Protein AF-A0A2E9L0S0-F1 (afdb_monomer_lite)

Radius of gyration: 19.17 Å; chains: 1; bounding box: 47×26×53 Å

Structure (mmCIF, N/CA/C/O backbone):
data_AF-A0A2E9L0S0-F1
#
_entry.id   AF-A0A2E9L0S0-F1
#
loop_
_atom_site.group_PDB
_atom_site.id
_atom_site.type_symbol
_atom_site.label_atom_id
_atom_site.label_alt_id
_atom_site.label_comp_id
_atom_site.label_asym_id
_atom_site.label_entity_id
_atom_site.label_seq_id
_atom_site.pdbx_PDB_ins_code
_atom_site.Cartn_x
_atom_site.Cartn_y
_atom_site.Cartn_z
_atom_site.occupancy
_atom_site.B_iso_or_equiv
_atom_site.auth_seq_id
_atom_site.auth_comp_id
_atom_site.auth_asym_id
_atom_site.auth_atom_id
_atom_site.pdbx_PDB_model_num
ATOM 1 N N . MET A 1 1 ? 20.438 -11.679 -15.568 1.00 42.25 1 MET A N 1
ATOM 2 C CA . MET A 1 1 ? 19.610 -10.554 -15.094 1.00 42.25 1 MET A CA 1
ATOM 3 C C . MET A 1 1 ? 20.534 -9.666 -14.273 1.00 42.25 1 MET A C 1
ATOM 5 O O . MET A 1 1 ? 20.932 -10.080 -13.194 1.00 42.25 1 MET A O 1
ATOM 9 N N . VAL A 1 2 ? 21.024 -8.566 -14.848 1.00 67.69 2 VAL A N 1
ATOM 10 C CA . VAL A 1 2 ? 21.941 -7.638 -14.166 1.00 67.69 2 VAL A CA 1
ATOM 11 C C . VAL A 1 2 ? 21.080 -6.511 -13.619 1.00 67.69 2 VAL A C 1
ATOM 13 O O . VAL A 1 2 ? 20.319 -5.912 -14.372 1.00 67.69 2 VAL A O 1
ATOM 16 N N . VAL A 1 3 ? 21.132 -6.284 -12.308 1.00 73.44 3 VAL A N 1
ATOM 17 C CA . VAL A 1 3 ? 20.472 -5.126 -11.700 1.00 73.44 3 VAL A CA 1
ATOM 18 C C . VAL A 1 3 ? 21.329 -3.916 -12.040 1.00 73.44 3 VAL A C 1
ATOM 20 O O . VAL A 1 3 ? 22.452 -3.798 -11.550 1.00 73.44 3 VAL A O 1
ATOM 23 N N . GLU A 1 4 ? 20.826 -3.056 -12.920 1.00 79.25 4 GLU A N 1
ATOM 24 C CA . GLU A 1 4 ? 21.474 -1.783 -13.207 1.00 79.25 4 GLU A CA 1
ATOM 25 C C . GLU A 1 4 ? 21.206 -0.834 -12.043 1.00 79.25 4 GLU A C 1
ATOM 27 O O . GLU A 1 4 ? 20.094 -0.353 -11.831 1.00 79.25 4 GLU A O 1
ATOM 32 N N . TRP A 1 5 ? 22.238 -0.622 -11.233 1.00 80.38 5 TRP A N 1
ATOM 33 C CA . TRP A 1 5 ? 22.185 0.270 -10.087 1.00 80.38 5 TRP A CA 1
ATOM 34 C C . TRP A 1 5 ? 22.206 1.718 -10.566 1.00 80.38 5 TRP A C 1
ATOM 36 O O . TRP A 1 5 ? 23.265 2.321 -10.719 1.00 80.38 5 TRP A O 1
ATOM 46 N N . ASN A 1 6 ? 21.020 2.265 -10.811 1.00 86.06 6 ASN A N 1
ATOM 47 C CA . ASN A 1 6 ? 20.828 3.676 -11.107 1.00 86.06 6 ASN A CA 1
ATOM 48 C C . ASN A 1 6 ? 20.344 4.427 -9.854 1.00 86.06 6 ASN A C 1
ATOM 50 O O . ASN A 1 6 ? 19.800 3.834 -8.917 1.00 86.06 6 ASN A O 1
ATOM 54 N N . PHE A 1 7 ? 20.520 5.748 -9.840 1.00 90.81 7 PHE A N 1
ATOM 55 C CA . PHE A 1 7 ? 20.091 6.617 -8.745 1.00 90.81 7 PHE A CA 1
ATOM 56 C C . PHE A 1 7 ? 18.597 6.447 -8.430 1.00 90.81 7 PHE A C 1
ATOM 58 O O . PHE A 1 7 ? 18.208 6.403 -7.267 1.00 90.81 7 PHE A O 1
ATOM 65 N N . GLU A 1 8 ? 17.776 6.261 -9.463 1.00 89.06 8 GLU A N 1
ATOM 66 C CA . GLU A 1 8 ? 16.333 6.031 -9.348 1.00 89.06 8 GLU A CA 1
ATOM 67 C C . GLU A 1 8 ? 16.003 4.744 -8.571 1.00 89.06 8 GLU A C 1
ATOM 69 O O . GLU A 1 8 ? 15.149 4.746 -7.686 1.00 89.06 8 GLU A O 1
ATOM 74 N N . SER A 1 9 ? 16.743 3.659 -8.817 1.00 86.12 9 SER A N 1
ATOM 75 C CA . SER A 1 9 ? 16.575 2.386 -8.105 1.00 86.12 9 SER A CA 1
ATOM 76 C C . SER A 1 9 ? 17.012 2.489 -6.644 1.00 86.1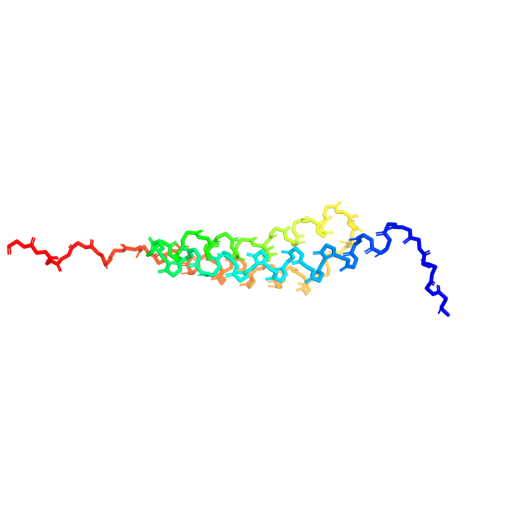2 9 SER A C 1
ATOM 78 O O . SER A 1 9 ? 16.343 1.965 -5.755 1.00 86.12 9 SER A O 1
ATOM 80 N N . ILE A 1 10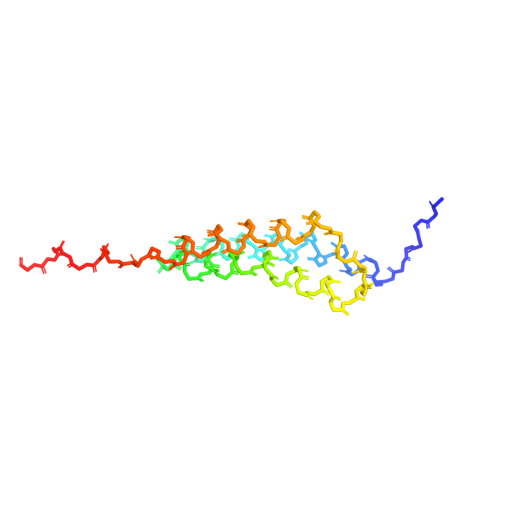 ? 18.114 3.197 -6.377 1.00 91.62 10 ILE A N 1
ATOM 81 C CA . ILE A 1 10 ? 18.600 3.446 -5.012 1.00 91.62 10 ILE A CA 1
ATOM 82 C C . ILE A 1 10 ? 17.594 4.308 -4.244 1.00 91.62 10 ILE A C 1
ATOM 84 O O . ILE A 1 10 ? 17.289 4.015 -3.089 1.00 91.62 10 ILE A O 1
ATOM 88 N N . PHE A 1 11 ? 17.038 5.334 -4.890 1.00 92.88 11 PHE A N 1
ATOM 89 C CA . PHE A 1 11 ? 16.013 6.188 -4.303 1.00 92.88 11 PHE A CA 1
ATOM 90 C C . PHE A 1 11 ? 14.724 5.412 -4.010 1.00 92.88 11 PHE A C 1
ATOM 92 O O . PHE A 1 11 ? 14.184 5.533 -2.913 1.00 92.88 11 PHE A O 1
ATOM 99 N N . ALA A 1 12 ? 14.271 4.558 -4.932 1.00 89.69 12 ALA A N 1
ATOM 100 C CA . ALA A 1 12 ? 13.116 3.690 -4.713 1.00 89.69 12 ALA A CA 1
ATOM 101 C C . ALA A 1 12 ? 13.333 2.740 -3.522 1.00 89.69 12 ALA A C 1
ATOM 103 O O . ALA A 1 12 ? 12.470 2.633 -2.653 1.00 89.69 12 ALA A O 1
ATOM 104 N N . LEU A 1 13 ? 14.503 2.100 -3.427 1.00 89.75 13 LEU A N 1
ATOM 105 C CA . LEU A 1 13 ? 14.847 1.232 -2.295 1.00 89.75 13 LEU A CA 1
ATOM 106 C C . LEU A 1 13 ? 14.910 2.005 -0.976 1.00 89.75 13 LEU A C 1
ATOM 108 O O . LEU A 1 13 ? 14.394 1.538 0.037 1.00 89.75 13 LEU A O 1
ATOM 112 N N . PHE A 1 14 ? 15.501 3.198 -0.986 1.00 94.06 14 PHE A N 1
ATOM 113 C CA . PHE A 1 14 ? 15.549 4.070 0.182 1.00 94.06 14 PHE A CA 1
ATOM 114 C C . PHE A 1 14 ? 14.143 4.485 0.632 1.00 94.06 14 PHE A C 1
ATOM 116 O O . PHE A 1 14 ? 13.825 4.421 1.818 1.00 94.06 14 PHE A O 1
ATOM 123 N N . TRP A 1 15 ? 13.283 4.861 -0.314 1.00 91.69 15 TRP A N 1
ATOM 124 C CA . TRP A 1 15 ? 11.898 5.241 -0.060 1.00 91.69 15 TRP A CA 1
ATOM 125 C C . TRP A 1 15 ? 11.090 4.082 0.535 1.00 91.69 15 TRP A C 1
ATOM 127 O O . TRP A 1 15 ? 10.455 4.230 1.580 1.00 91.69 15 TRP A O 1
ATOM 137 N N . LEU A 1 16 ? 11.166 2.898 -0.076 1.00 90.81 16 LEU A N 1
ATOM 138 C CA . LEU A 1 16 ? 10.457 1.713 0.402 1.00 90.81 16 LEU A CA 1
ATOM 139 C C . LEU A 1 16 ? 10.979 1.226 1.759 1.00 90.81 16 LEU A C 1
ATOM 141 O O . LEU A 1 16 ? 10.189 0.792 2.591 1.00 90.81 16 LEU A O 1
ATOM 145 N N . ALA A 1 17 ? 12.285 1.300 2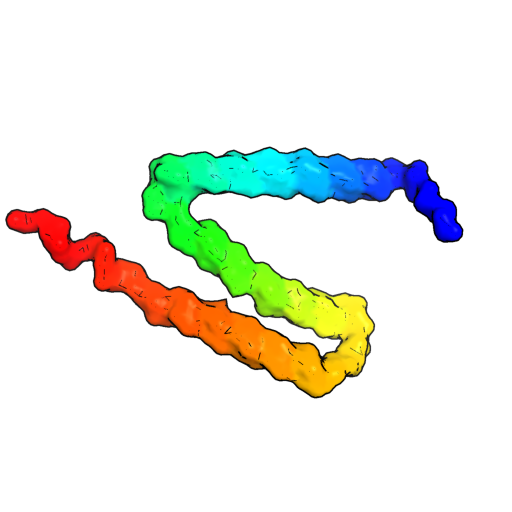.012 1.00 91.81 17 ALA A N 1
ATOM 146 C CA . ALA A 1 17 ? 12.854 0.792 3.255 1.00 91.81 17 ALA A CA 1
ATOM 147 C C . ALA A 1 17 ? 12.741 1.793 4.410 1.00 91.81 17 ALA A C 1
ATOM 149 O O . ALA A 1 17 ? 12.358 1.404 5.510 1.00 91.81 17 ALA A O 1
ATOM 150 N N . LEU A 1 18 ? 13.062 3.073 4.192 1.00 91.19 18 LEU A N 1
ATOM 151 C CA . LEU A 1 18 ? 13.054 4.071 5.263 1.00 91.19 18 LEU A CA 1
ATOM 152 C C . LEU A 1 18 ? 11.705 4.762 5.403 1.00 91.19 18 LEU A C 1
ATOM 154 O O . LEU A 1 18 ? 11.159 4.781 6.502 1.00 91.19 18 LEU A O 1
ATOM 158 N N . VAL A 1 19 ? 11.152 5.321 4.323 1.00 86.31 19 VAL A N 1
ATOM 159 C CA . VAL A 1 19 ? 9.933 6.141 4.419 1.00 86.31 19 VAL A CA 1
ATOM 160 C C . VAL A 1 19 ? 8.728 5.285 4.778 1.00 86.31 19 VAL A C 1
ATOM 162 O O . VAL A 1 19 ? 8.001 5.649 5.699 1.00 86.31 19 VAL A O 1
ATOM 165 N N . LEU A 1 20 ? 8.537 4.124 4.140 1.00 87.56 20 LEU A N 1
ATOM 166 C CA . LEU A 1 20 ? 7.426 3.246 4.522 1.00 87.56 20 LEU A CA 1
ATOM 167 C C . LEU A 1 20 ? 7.606 2.663 5.926 1.00 87.56 20 LEU A C 1
ATOM 169 O O . LEU A 1 20 ? 6.630 2.613 6.667 1.00 87.56 20 LEU A O 1
ATOM 173 N N . SER A 1 21 ? 8.816 2.264 6.329 1.00 88.81 21 SER A N 1
ATOM 174 C CA . SER A 1 21 ? 9.040 1.680 7.661 1.00 88.81 21 SER A CA 1
ATOM 175 C C . SER A 1 21 ? 8.865 2.716 8.773 1.00 88.81 21 SER A C 1
ATOM 177 O O . SER A 1 21 ? 7.996 2.577 9.637 1.00 88.81 21 SER A O 1
ATOM 179 N N . ILE A 1 22 ? 9.634 3.808 8.712 1.00 89.88 22 ILE A N 1
ATOM 180 C CA . ILE A 1 22 ? 9.589 4.881 9.710 1.00 89.88 22 ILE A CA 1
ATOM 181 C C . ILE A 1 22 ? 8.213 5.550 9.681 1.00 89.88 22 ILE A C 1
ATOM 183 O O . ILE A 1 22 ? 7.607 5.743 10.731 1.00 89.88 22 ILE A O 1
ATOM 187 N N . GLY A 1 23 ? 7.679 5.840 8.493 1.00 84.88 23 GLY A N 1
ATOM 188 C CA . GLY A 1 23 ? 6.348 6.417 8.323 1.00 84.88 23 GLY A CA 1
ATOM 189 C C . GLY A 1 23 ? 5.253 5.553 8.943 1.00 84.88 23 GLY A C 1
ATOM 190 O O . GLY A 1 23 ? 4.442 6.071 9.706 1.00 84.88 23 GLY A O 1
ATOM 191 N N . SER A 1 24 ? 5.263 4.237 8.706 1.00 82.50 24 SER A N 1
ATOM 192 C CA . SER A 1 24 ? 4.268 3.323 9.285 1.00 82.50 24 SER A CA 1
ATOM 193 C C . SER A 1 24 ? 4.343 3.272 10.809 1.00 82.50 24 SER A C 1
ATOM 195 O O . SER A 1 24 ? 3.309 3.327 11.471 1.00 82.50 24 SER A O 1
ATOM 197 N N . ILE A 1 25 ? 5.548 3.213 11.386 1.00 82.88 25 ILE A N 1
ATOM 198 C CA . ILE A 1 25 ? 5.732 3.163 12.846 1.00 82.88 25 ILE A CA 1
ATOM 199 C C . ILE A 1 25 ? 5.330 4.492 13.492 1.00 82.88 25 ILE A C 1
ATOM 201 O O 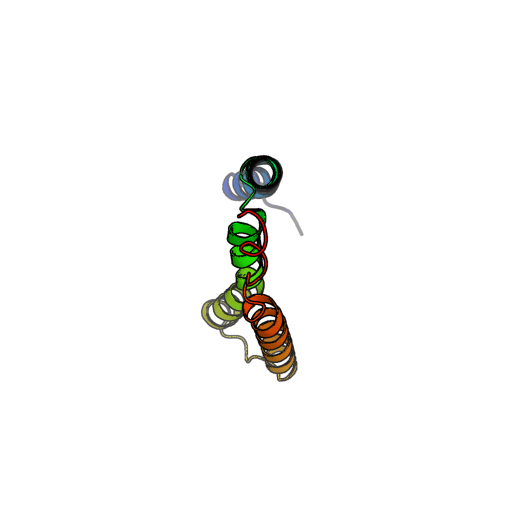. ILE A 1 25 ? 4.652 4.492 14.516 1.00 82.88 25 ILE A O 1
ATOM 205 N N . LEU A 1 26 ? 5.695 5.627 12.893 1.00 84.38 26 LEU A N 1
ATOM 206 C CA . LEU A 1 26 ? 5.292 6.948 13.378 1.00 84.38 26 LEU A CA 1
ATOM 207 C C . LEU A 1 26 ? 3.775 7.138 13.298 1.00 84.38 26 LEU A C 1
ATOM 209 O O . LEU A 1 26 ? 3.178 7.655 14.239 1.00 84.38 26 LEU A O 1
ATOM 213 N N . ILE A 1 27 ? 3.143 6.693 12.207 1.00 81.19 27 ILE A N 1
ATOM 214 C CA . ILE A 1 27 ? 1.684 6.675 12.065 1.00 81.19 27 ILE A CA 1
ATOM 215 C C . ILE A 1 27 ? 1.072 5.800 13.158 1.00 81.19 27 ILE A C 1
ATOM 217 O O . ILE A 1 27 ? 0.181 6.266 13.859 1.00 81.19 27 ILE A O 1
ATOM 221 N N . LEU A 1 28 ? 1.583 4.585 13.373 1.00 78.38 28 LEU A N 1
ATOM 222 C CA . LEU A 1 28 ? 1.122 3.685 14.431 1.00 78.38 28 LEU A CA 1
ATOM 223 C C . LEU A 1 28 ? 1.233 4.336 15.817 1.00 78.38 28 LEU A C 1
ATOM 225 O O . LEU A 1 28 ? 0.258 4.354 16.565 1.00 78.38 28 LEU A O 1
ATOM 229 N N . MET A 1 29 ? 2.381 4.933 16.146 1.00 80.50 29 MET A N 1
ATOM 230 C CA . MET A 1 29 ? 2.573 5.664 17.403 1.00 80.50 29 MET A CA 1
ATOM 231 C C . MET A 1 29 ? 1.612 6.852 17.531 1.00 80.50 29 MET A C 1
ATOM 233 O O . MET A 1 29 ? 1.071 7.096 18.610 1.00 80.50 29 MET A O 1
ATOM 237 N N . ARG A 1 30 ? 1.343 7.562 16.431 1.00 70.69 30 ARG A N 1
ATOM 238 C CA . ARG A 1 30 ? 0.386 8.672 16.397 1.00 70.69 30 ARG A CA 1
ATOM 239 C C . ARG A 1 30 ? -1.059 8.197 16.570 1.00 70.69 30 ARG A C 1
ATOM 241 O O . ARG A 1 30 ? -1.813 8.873 17.258 1.00 70.69 30 ARG A O 1
ATOM 248 N N . LEU A 1 31 ? -1.436 7.047 16.002 1.00 67.56 31 LEU A N 1
ATOM 249 C CA . LEU A 1 31 ? -2.748 6.411 16.195 1.00 67.56 31 LEU A CA 1
ATOM 250 C C . LEU A 1 31 ? -2.964 5.989 17.649 1.00 67.56 31 LEU A C 1
ATOM 252 O O . LEU A 1 31 ? -4.056 6.165 18.184 1.00 67.56 31 LEU A O 1
ATOM 256 N N . ILE A 1 32 ? -1.922 5.447 18.283 1.00 70.31 32 ILE A N 1
ATOM 257 C CA . ILE A 1 32 ? -1.955 5.072 19.701 1.00 70.31 32 ILE A CA 1
ATOM 258 C C . ILE A 1 32 ? -2.196 6.314 20.570 1.00 70.31 32 ILE A C 1
ATOM 260 O O . ILE A 1 32 ? -2.963 6.250 21.526 1.00 70.31 32 ILE A O 1
ATOM 264 N N . GLN A 1 33 ? -1.592 7.455 20.225 1.00 65.38 33 GLN A N 1
ATOM 265 C CA . GLN A 1 33 ? -1.778 8.711 20.961 1.00 65.38 33 GLN A CA 1
ATOM 266 C C . GLN A 1 33 ? -3.099 9.427 20.662 1.00 65.38 33 GLN A C 1
ATOM 268 O O . GLN A 1 33 ? -3.593 10.155 21.519 1.00 65.38 33 GLN A O 1
ATOM 273 N N . SER A 1 34 ? -3.672 9.267 19.468 1.00 61.09 34 SER A N 1
ATOM 274 C CA . SER A 1 34 ? -4.846 10.041 19.059 1.00 61.09 34 SER A CA 1
ATOM 275 C C . SER A 1 34 ? -6.183 9.414 19.448 1.00 61.09 34 SER A C 1
ATOM 277 O O . SER A 1 34 ? -7.203 10.079 19.297 1.00 61.09 34 SER A O 1
ATOM 279 N N . GLY A 1 35 ? -6.234 8.142 19.866 1.00 57.66 35 GLY A N 1
ATOM 280 C CA . GLY A 1 35 ? -7.498 7.410 20.074 1.00 57.66 35 GLY A CA 1
ATOM 281 C C . GLY A 1 35 ? -8.355 7.248 18.800 1.00 57.66 35 GLY A C 1
ATOM 282 O O . GLY A 1 35 ? -9.301 6.467 18.779 1.00 57.66 35 GLY A O 1
ATOM 283 N N . ALA A 1 36 ? -7.983 7.922 17.707 1.00 55.16 36 ALA A N 1
ATOM 284 C CA . ALA A 1 36 ? -8.582 7.925 16.379 1.00 55.16 36 ALA A CA 1
ATOM 285 C C . ALA A 1 36 ? -7.905 6.889 15.468 1.00 55.16 36 ALA A C 1
ATOM 287 O O . ALA A 1 36 ? -7.734 7.097 14.266 1.00 55.16 36 ALA A O 1
ATOM 288 N N . ALA A 1 37 ? -7.508 5.752 16.048 1.00 52.00 37 ALA A N 1
ATOM 289 C CA . ALA A 1 37 ? -6.878 4.651 15.327 1.00 52.00 37 ALA A CA 1
ATOM 290 C C . ALA A 1 37 ? -7.711 4.151 14.131 1.00 52.00 37 ALA A C 1
ATOM 292 O O . ALA A 1 37 ? -7.181 3.601 13.169 1.00 52.00 37 ALA A O 1
ATOM 293 N N . ALA A 1 38 ? -9.020 4.388 14.172 1.00 54.75 38 ALA A N 1
ATOM 294 C CA . ALA A 1 38 ? -9.956 3.947 13.156 1.00 54.75 38 ALA A CA 1
ATOM 295 C C . ALA A 1 38 ? -9.887 4.736 11.834 1.00 54.75 38 ALA A C 1
ATOM 297 O O . ALA A 1 38 ? -10.075 4.129 10.782 1.00 54.75 38 ALA A O 1
ATOM 298 N N . ASP A 1 39 ? -9.584 6.039 11.847 1.00 55.31 39 ASP A N 1
ATOM 299 C CA . ASP A 1 39 ? -9.692 6.867 10.629 1.00 55.31 39 ASP A CA 1
ATOM 300 C C . ASP A 1 39 ? -8.570 6.592 9.624 1.00 55.31 39 ASP A C 1
ATOM 302 O O . ASP A 1 39 ? -8.800 6.514 8.418 1.00 55.31 39 ASP A O 1
ATOM 306 N N . VAL A 1 40 ? -7.347 6.367 10.105 1.00 54.53 40 VAL A N 1
ATOM 307 C CA . VAL A 1 40 ? -6.221 6.029 9.222 1.00 54.53 40 VAL A CA 1
ATOM 308 C C . VAL A 1 40 ? -6.267 4.550 8.820 1.00 54.53 40 VAL A C 1
ATOM 310 O O . VAL A 1 40 ? -5.965 4.220 7.676 1.00 54.53 40 VAL A O 1
ATOM 313 N N . ALA A 1 41 ? -6.711 3.657 9.714 1.00 59.84 41 ALA A N 1
ATOM 314 C CA . ALA A 1 41 ? -6.943 2.247 9.386 1.00 59.84 41 ALA A CA 1
ATOM 315 C C . ALA A 1 41 ? -7.998 2.079 8.279 1.00 59.84 41 ALA A C 1
ATOM 317 O O . ALA A 1 41 ? -7.826 1.250 7.389 1.00 59.84 41 ALA A O 1
ATOM 318 N N . SER A 1 42 ? -9.048 2.905 8.291 1.00 58.19 42 SER A N 1
ATOM 319 C CA . SER A 1 42 ? -10.055 2.983 7.226 1.00 58.19 42 SER A CA 1
ATOM 320 C C . SER A 1 42 ? -9.440 3.340 5.863 1.00 58.19 42 SER A C 1
ATOM 322 O O . SER A 1 42 ? -9.743 2.690 4.863 1.00 58.19 42 SER A O 1
ATOM 324 N N . LEU A 1 43 ? -8.497 4.291 5.814 1.00 65.44 43 LEU A N 1
ATOM 325 C CA . LEU A 1 43 ? -7.768 4.605 4.578 1.00 65.44 43 LEU A CA 1
ATOM 326 C C . LEU A 1 43 ? -6.961 3.405 4.062 1.00 65.44 43 LEU A C 1
ATOM 328 O O . LEU A 1 43 ? -6.978 3.130 2.863 1.00 65.44 43 LEU A O 1
ATOM 332 N N . PHE A 1 44 ? -6.303 2.656 4.956 1.00 66.38 44 PHE A N 1
ATOM 333 C CA . PHE A 1 44 ? -5.600 1.423 4.580 1.00 66.38 44 PHE A CA 1
ATOM 334 C C . PH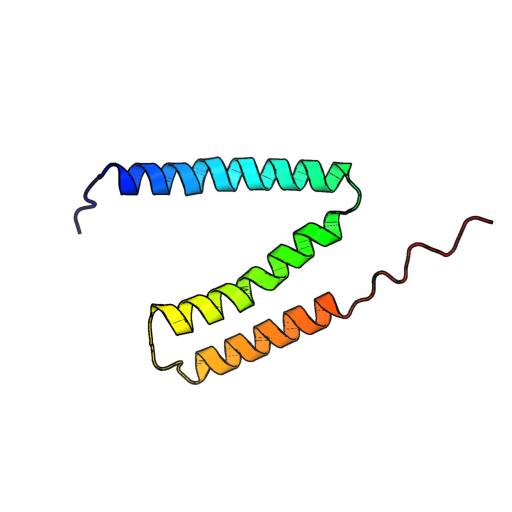E A 1 44 ? -6.550 0.358 4.001 1.00 66.38 44 PHE A C 1
ATOM 336 O O . PHE A 1 44 ? -6.139 -0.401 3.125 1.00 66.38 44 PHE A O 1
ATOM 343 N N . TYR A 1 45 ? -7.826 0.337 4.406 1.00 68.06 45 TYR A N 1
ATOM 344 C CA . TYR A 1 45 ? -8.845 -0.541 3.814 1.00 68.06 45 TYR A CA 1
ATOM 345 C C . TYR A 1 45 ? -9.237 -0.158 2.373 1.00 68.06 45 TYR A C 1
ATOM 347 O O . TYR A 1 45 ? -9.703 -1.023 1.635 1.00 68.06 45 TYR A O 1
ATOM 355 N N . ILE A 1 46 ? -9.021 1.088 1.932 1.00 68.75 46 ILE A N 1
ATOM 356 C CA . ILE A 1 46 ? -9.279 1.531 0.544 1.00 68.75 46 ILE A CA 1
ATOM 357 C C . ILE A 1 46 ? -8.116 1.212 -0.411 1.00 68.75 46 ILE A C 1
ATOM 359 O O . ILE A 1 46 ? -8.314 1.160 -1.626 1.00 68.75 46 ILE A O 1
ATOM 363 N N . VAL A 1 47 ? -6.922 0.927 0.114 1.00 77.38 47 VAL A N 1
ATOM 364 C CA . VAL A 1 47 ? -5.729 0.615 -0.690 1.00 77.38 47 VAL A CA 1
ATOM 365 C C . VAL A 1 47 ? -5.937 -0.569 -1.653 1.00 77.38 47 VAL A C 1
ATOM 367 O O . VAL A 1 47 ? -5.634 -0.399 -2.833 1.00 77.38 47 VAL A O 1
ATOM 370 N N . PRO A 1 48 ? -6.473 -1.741 -1.239 1.00 72.88 48 PRO A N 1
ATOM 371 C CA . PRO A 1 48 ? -6.681 -2.853 -2.168 1.00 72.88 48 PRO A CA 1
ATOM 372 C C . PRO A 1 48 ? -7.627 -2.520 -3.341 1.00 72.88 48 PRO A C 1
ATOM 374 O O . PRO A 1 48 ? -7.252 -2.793 -4.480 1.00 72.88 48 PRO A O 1
ATOM 377 N N . PRO A 1 49 ? -8.806 -1.900 -3.130 1.00 71.94 49 PRO A N 1
ATOM 378 C CA . PRO A 1 49 ? -9.640 -1.409 -4.228 1.00 71.94 49 PRO A CA 1
ATOM 379 C C . PRO A 1 49 ? -8.921 -0.423 -5.158 1.00 71.94 49 PRO A C 1
ATOM 381 O O . PRO A 1 49 ? -9.025 -0.549 -6.376 1.00 71.94 49 PRO A O 1
ATOM 384 N N . ALA A 1 50 ? -8.178 0.538 -4.600 1.00 77.56 50 ALA A N 1
ATOM 385 C CA . ALA A 1 50 ? -7.448 1.532 -5.385 1.00 77.56 50 ALA A CA 1
ATOM 386 C C . ALA A 1 50 ? -6.362 0.886 -6.261 1.00 77.56 50 ALA A C 1
ATOM 388 O O . ALA A 1 50 ? -6.275 1.198 -7.445 1.00 77.56 50 ALA A O 1
ATOM 389 N N . ALA A 1 51 ? -5.612 -0.080 -5.720 1.00 75.81 51 ALA A N 1
ATOM 390 C CA . ALA A 1 51 ? -4.594 -0.823 -6.461 1.00 75.81 51 ALA A CA 1
ATOM 391 C C . ALA A 1 51 ? -5.182 -1.615 -7.643 1.00 75.81 51 ALA A C 1
ATOM 393 O O . ALA A 1 51 ? -4.556 -1.720 -8.694 1.00 75.81 51 ALA A O 1
ATOM 394 N N . VAL A 1 52 ? -6.402 -2.148 -7.503 1.00 71.94 52 VAL A N 1
ATOM 395 C CA . VAL A 1 52 ? -7.101 -2.828 -8.607 1.00 71.94 52 VAL A CA 1
ATOM 396 C C . VAL A 1 52 ? -7.496 -1.840 -9.708 1.00 71.94 52 VAL A C 1
ATOM 398 O O . VAL A 1 52 ? -7.341 -2.152 -10.888 1.00 71.94 52 VAL A O 1
ATOM 401 N N . ILE A 1 53 ? -7.972 -0.645 -9.340 1.00 74.81 53 ILE A N 1
ATOM 402 C CA . ILE A 1 53 ? -8.306 0.418 -10.302 1.00 74.81 53 ILE A CA 1
ATOM 403 C C . ILE A 1 53 ? -7.046 0.886 -11.040 1.00 74.81 53 ILE A C 1
ATOM 405 O O . ILE A 1 53 ? -7.071 1.019 -12.264 1.00 74.81 53 ILE A O 1
ATOM 409 N N . GLU A 1 54 ? -5.943 1.099 -10.317 1.00 74.56 54 GLU A N 1
ATOM 410 C CA . GLU A 1 54 ? -4.649 1.451 -10.906 1.00 74.56 54 GLU A CA 1
ATOM 411 C C . GLU A 1 54 ? -4.160 0.365 -11.864 1.00 74.56 54 GLU A C 1
ATOM 413 O O . GLU A 1 54 ? -3.805 0.683 -12.994 1.00 74.56 54 GLU A O 1
ATOM 418 N N . ALA A 1 55 ? -4.209 -0.912 -11.475 1.00 72.25 55 ALA A N 1
ATOM 419 C CA . ALA A 1 55 ? -3.797 -2.019 -12.334 1.00 72.25 55 ALA A CA 1
ATOM 420 C C . ALA A 1 55 ? -4.631 -2.103 -13.624 1.00 72.25 55 ALA A C 1
ATOM 422 O O . ALA A 1 55 ? -4.072 -2.275 -14.705 1.00 72.25 55 ALA A O 1
ATOM 423 N N . TRP A 1 56 ? -5.954 -1.924 -13.530 1.00 70.06 56 TRP A N 1
ATOM 424 C CA . TRP A 1 56 ? -6.826 -1.883 -14.705 1.00 70.06 56 TRP A CA 1
ATOM 425 C C . TRP A 1 56 ? -6.487 -0.719 -15.644 1.00 70.06 56 TRP A C 1
ATOM 427 O O . TRP A 1 56 ? -6.455 -0.901 -16.857 1.00 70.06 56 TRP A O 1
ATOM 437 N N . CYS A 1 57 ? -6.203 0.459 -15.086 1.00 73.44 57 CYS A N 1
ATOM 438 C CA . CYS A 1 57 ? -5.924 1.670 -15.854 1.00 73.44 57 CYS A CA 1
ATOM 439 C C . CYS A 1 57 ? -4.513 1.682 -16.475 1.00 73.44 57 CYS A C 1
ATOM 441 O O . CYS A 1 57 ? -4.338 2.127 -17.605 1.00 73.44 57 CYS A O 1
ATOM 443 N N . LEU A 1 58 ? -3.500 1.215 -15.738 1.00 71.12 58 LEU A N 1
ATOM 444 C CA . LEU A 1 58 ? -2.087 1.315 -16.125 1.00 71.12 58 LEU A CA 1
ATOM 445 C C . LEU A 1 58 ? -1.603 0.151 -16.992 1.00 71.12 58 LEU A C 1
ATOM 447 O O . LEU A 1 58 ? -0.700 0.352 -17.802 1.00 71.12 58 LEU A O 1
ATOM 451 N N . PHE A 1 59 ? -2.158 -1.051 -16.817 1.00 69.19 59 PHE A N 1
ATOM 452 C CA . PHE A 1 59 ? -1.657 -2.251 -17.493 1.00 69.19 59 PHE A CA 1
ATOM 453 C C . PHE A 1 59 ? -2.533 -2.723 -18.662 1.00 69.19 59 PHE A C 1
ATOM 455 O O . PHE A 1 59 ? -2.072 -3.565 -19.428 1.00 69.19 59 PHE A O 1
ATOM 462 N N . ASP A 1 60 ? -3.759 -2.195 -18.823 1.00 60.56 60 ASP A N 1
ATOM 463 C CA . ASP A 1 60 ? -4.730 -2.544 -19.888 1.00 60.56 60 ASP A CA 1
ATOM 464 C C . ASP A 1 60 ? -4.909 -4.071 -20.089 1.00 60.56 60 ASP A C 1
ATOM 466 O O . ASP A 1 60 ? -5.327 -4.566 -21.139 1.00 60.56 60 ASP A O 1
ATOM 470 N N . GLU A 1 61 ? -4.571 -4.867 -19.068 1.00 54.88 61 GLU A N 1
ATOM 471 C CA . GLU A 1 61 ? -4.677 -6.316 -19.122 1.00 54.88 61 GLU A CA 1
ATOM 472 C C . GLU A 1 61 ? -6.155 -6.697 -19.138 1.00 54.88 61 GLU A C 1
ATOM 474 O O . GLU A 1 61 ? -6.963 -6.194 -18.349 1.00 54.88 61 GLU A O 1
ATOM 479 N N . LYS A 1 62 ? -6.522 -7.628 -20.030 1.00 58.94 62 LYS A N 1
ATOM 480 C CA . LYS A 1 62 ? -7.845 -8.258 -20.028 1.00 58.94 62 LYS A CA 1
ATOM 481 C C . LYS A 1 62 ? -8.026 -8.938 -18.681 1.00 58.94 62 LYS A C 1
ATOM 483 O O . LYS A 1 62 ? -7.577 -10.068 -18.509 1.00 58.94 62 LYS A O 1
ATOM 488 N N . LEU A 1 63 ? -8.663 -8.226 -17.754 1.00 57.94 63 LEU A N 1
ATOM 489 C CA . LEU A 1 63 ? -9.014 -8.678 -16.418 1.00 57.94 63 LEU A CA 1
ATOM 490 C C . LEU A 1 63 ? -9.651 -10.058 -16.542 1.00 57.94 63 LEU A C 1
ATOM 492 O O . LEU A 1 63 ? -10.825 -10.196 -16.896 1.00 57.94 63 LEU A O 1
ATOM 496 N N . GLY A 1 64 ? -8.842 -11.092 -16.316 1.00 68.75 64 GLY A N 1
ATOM 497 C CA . GLY A 1 64 ? -9.322 -12.458 -16.336 1.00 68.75 64 GLY A CA 1
ATOM 498 C C . GLY A 1 64 ? -10.448 -12.579 -15.319 1.00 68.75 64 GLY A C 1
ATOM 499 O O . GLY A 1 64 ? -10.460 -11.870 -14.313 1.00 68.75 64 GLY A O 1
ATOM 500 N N . TRP A 1 65 ? -11.387 -13.492 -15.555 1.00 74.62 65 TRP A N 1
ATOM 501 C CA . TRP A 1 65 ? -12.535 -13.715 -14.667 1.00 74.62 65 TRP A CA 1
ATOM 502 C C . TRP A 1 65 ? -12.139 -13.817 -13.179 1.00 74.62 65 TRP A C 1
ATOM 504 O O . TRP A 1 65 ? -12.858 -13.355 -12.297 1.00 74.62 65 TRP A O 1
ATOM 514 N N . LEU A 1 66 ? -10.939 -14.341 -12.907 1.00 75.31 66 LEU A N 1
ATOM 515 C CA . LEU A 1 66 ? -10.326 -14.400 -11.583 1.00 75.31 66 LEU A CA 1
ATOM 516 C C . LEU A 1 66 ? -10.168 -13.020 -10.910 1.00 75.31 66 LEU A C 1
ATOM 518 O O . LEU A 1 66 ? -10.471 -12.888 -9.729 1.00 75.31 66 LEU A O 1
ATOM 522 N N . VAL A 1 67 ? -9.731 -11.988 -11.637 1.00 72.31 67 VAL A N 1
ATOM 523 C CA . VAL A 1 67 ? -9.525 -10.637 -11.084 1.00 72.31 67 VAL A CA 1
ATOM 524 C C . VAL A 1 67 ? -10.859 -9.979 -10.749 1.00 72.31 67 VAL A C 1
ATOM 526 O O . VAL A 1 67 ? -10.977 -9.328 -9.716 1.00 72.31 67 VAL A O 1
ATOM 529 N N . VAL A 1 68 ? -11.893 -10.218 -11.559 1.00 74.81 68 VAL A N 1
ATOM 530 C CA . VAL A 1 68 ? -13.258 -9.757 -11.262 1.00 74.81 68 VAL A CA 1
ATOM 531 C C . VAL A 1 68 ? -13.768 -10.378 -9.960 1.00 74.81 68 VAL A C 1
ATOM 533 O O . VAL A 1 68 ? -14.334 -9.678 -9.122 1.00 74.81 68 VAL A O 1
ATOM 536 N N . VAL A 1 69 ? -13.520 -11.675 -9.748 1.00 79.56 69 VAL A N 1
ATOM 537 C CA . VAL A 1 69 ? -13.876 -12.364 -8.498 1.00 79.56 69 VAL A CA 1
ATOM 538 C C . VAL A 1 69 ? -13.096 -11.792 -7.311 1.00 79.56 69 VAL A C 1
ATOM 540 O O . VAL A 1 69 ? -13.699 -11.485 -6.286 1.00 79.56 69 VAL A O 1
ATOM 543 N N . VAL A 1 70 ? -11.783 -11.587 -7.445 1.00 74.50 70 VAL A N 1
ATOM 544 C CA . VAL A 1 70 ? -10.952 -10.980 -6.388 1.00 74.50 70 VAL A CA 1
ATOM 545 C C . VAL A 1 70 ? -11.415 -9.557 -6.062 1.00 74.50 70 VAL A C 1
ATOM 547 O O . VAL A 1 70 ? -11.523 -9.209 -4.888 1.00 74.50 70 VAL A O 1
ATOM 550 N N . MET A 1 71 ? -11.761 -8.758 -7.074 1.00 74.81 71 MET A N 1
ATOM 551 C CA . MET A 1 71 ? -12.279 -7.401 -6.905 1.00 74.81 71 MET A CA 1
ATOM 552 C C . MET A 1 71 ? -13.617 -7.402 -6.161 1.00 74.81 71 MET A C 1
ATOM 554 O O . MET A 1 71 ? -13.781 -6.645 -5.208 1.00 74.81 71 MET A O 1
ATOM 558 N N . LEU A 1 72 ? -14.550 -8.283 -6.535 1.00 82.38 72 LEU A N 1
ATOM 559 C CA . LEU A 1 72 ? -15.825 -8.432 -5.829 1.00 82.38 72 LEU A CA 1
ATOM 560 C C . LEU A 1 72 ? -15.617 -8.835 -4.367 1.00 82.38 72 LEU A C 1
ATOM 562 O O . LEU A 1 72 ? -16.219 -8.237 -3.479 1.00 82.38 72 LEU A O 1
ATOM 566 N N . VAL A 1 73 ? -14.741 -9.807 -4.101 1.00 80.31 73 VAL A N 1
ATOM 567 C CA . VAL A 1 73 ? -14.432 -10.254 -2.735 1.00 80.31 73 VAL A CA 1
ATOM 568 C C . VAL A 1 73 ? -13.800 -9.126 -1.911 1.00 80.31 73 VAL A C 1
ATOM 570 O O . VAL A 1 73 ? -14.203 -8.915 -0.767 1.00 80.31 73 VAL A O 1
ATOM 573 N N . ALA A 1 74 ? -12.867 -8.361 -2.485 1.00 75.94 74 ALA A N 1
ATOM 574 C CA . ALA A 1 74 ? -12.235 -7.225 -1.816 1.00 75.94 74 ALA A CA 1
ATOM 575 C C . ALA A 1 74 ? -13.241 -6.103 -1.511 1.00 75.94 74 ALA A C 1
ATOM 577 O O . ALA A 1 74 ? -13.304 -5.631 -0.377 1.00 75.94 74 ALA A O 1
ATOM 578 N N . VAL A 1 75 ? -14.071 -5.715 -2.487 1.00 77.38 75 VAL A N 1
ATOM 579 C CA . VAL A 1 75 ? -15.111 -4.687 -2.312 1.00 77.38 75 VAL A CA 1
ATOM 580 C C . VAL A 1 75 ? -16.122 -5.109 -1.2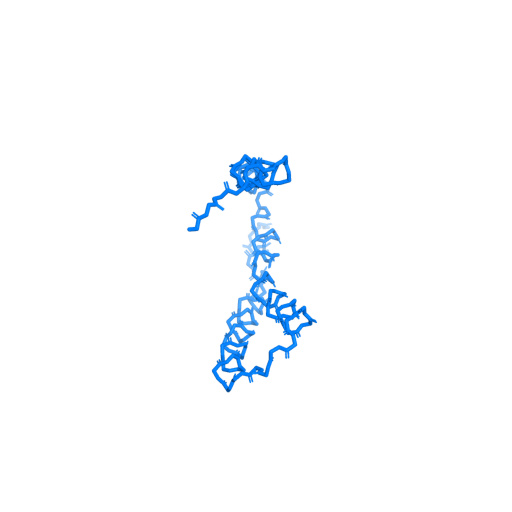48 1.00 77.38 75 VAL A C 1
ATOM 582 O O . VAL A 1 75 ? -16.464 -4.301 -0.389 1.00 77.38 75 VAL A O 1
ATOM 585 N N . LEU A 1 76 ? -16.565 -6.370 -1.253 1.00 81.44 76 LEU A N 1
ATOM 586 C CA . LEU A 1 76 ? -17.480 -6.889 -0.234 1.00 81.44 76 LEU A CA 1
ATOM 587 C C . LEU A 1 76 ? -16.835 -6.896 1.158 1.00 81.44 76 LEU A C 1
ATOM 589 O O . LEU A 1 76 ? -17.469 -6.471 2.122 1.00 81.44 76 LEU A O 1
ATOM 593 N N . GLY A 1 77 ? -15.573 -7.318 1.269 1.00 71.56 77 GLY A N 1
ATOM 594 C CA . GLY A 1 77 ? -14.832 -7.290 2.531 1.00 71.56 77 GLY A CA 1
ATOM 595 C C . GLY A 1 77 ? -14.698 -5.876 3.104 1.00 71.56 77 GLY A C 1
ATOM 596 O O . GLY A 1 77 ? -14.974 -5.659 4.284 1.00 71.56 77 GLY A O 1
ATOM 597 N N . VAL A 1 78 ? -14.352 -4.897 2.262 1.00 67.94 78 VAL A N 1
ATOM 598 C CA . VAL A 1 78 ? -14.252 -3.483 2.659 1.00 67.94 78 VAL A CA 1
ATOM 599 C C . VAL A 1 78 ? -15.622 -2.916 3.017 1.00 67.94 78 VAL A C 1
ATOM 601 O O . VAL A 1 78 ? -15.758 -2.275 4.055 1.00 67.94 78 VAL A O 1
ATOM 604 N N . ALA A 1 79 ? -16.658 -3.190 2.221 1.00 72.12 79 ALA A N 1
ATOM 605 C CA . ALA A 1 79 ? -18.015 -2.726 2.496 1.00 72.12 79 ALA A CA 1
ATOM 606 C C . ALA A 1 79 ? -18.525 -3.214 3.862 1.00 72.12 79 ALA A C 1
ATOM 608 O O . ALA A 1 79 ? -19.110 -2.427 4.600 1.00 72.12 79 ALA A O 1
ATOM 609 N N . ILE A 1 80 ? -18.253 -4.467 4.242 1.00 72.19 80 ILE A N 1
ATOM 610 C CA . ILE A 1 80 ? -18.628 -5.020 5.556 1.00 72.19 80 ILE A CA 1
ATOM 611 C C . ILE A 1 80 ? -17.899 -4.304 6.703 1.00 72.19 80 ILE A C 1
ATOM 613 O O . ILE A 1 80 ? -18.494 -4.052 7.752 1.00 72.19 80 ILE A O 1
ATOM 617 N N . VAL A 1 81 ? -16.620 -3.969 6.521 1.00 65.88 81 VAL A N 1
ATOM 618 C CA . VAL A 1 81 ? -15.824 -3.256 7.532 1.00 65.88 81 VAL A CA 1
ATOM 619 C C . VAL A 1 81 ? -16.273 -1.802 7.671 1.00 65.88 81 VAL A C 1
ATOM 621 O O . VAL A 1 81 ? -16.481 -1.338 8.789 1.00 65.88 81 VAL A O 1
ATOM 624 N N . VAL A 1 82 ? -16.472 -1.102 6.551 1.00 65.88 82 VAL A N 1
ATOM 625 C CA . VAL A 1 82 ? -16.882 0.312 6.520 1.00 65.88 82 VAL A CA 1
ATOM 626 C C . VAL A 1 82 ? -18.314 0.495 7.027 1.00 65.88 82 VAL A C 1
ATOM 628 O O . VAL A 1 82 ? -18.620 1.499 7.663 1.00 65.88 82 VAL A O 1
ATOM 631 N N . GLN A 1 83 ? -19.197 -0.481 6.801 1.00 61.84 83 GLN A N 1
ATOM 632 C CA . GLN A 1 83 ? -20.579 -0.431 7.280 1.00 61.84 83 GLN A CA 1
ATOM 633 C C . GLN A 1 83 ? -20.734 -0.681 8.778 1.00 61.84 83 GLN A C 1
ATOM 635 O O . GLN A 1 83 ? -21.850 -0.536 9.267 1.00 61.84 83 GLN A O 1
ATOM 640 N N . ARG A 1 84 ? -19.677 -1.028 9.529 1.00 49.72 84 ARG A N 1
ATOM 641 C CA . ARG A 1 84 ? -19.752 -1.009 10.995 1.00 49.72 84 ARG A CA 1
ATOM 642 C C . ARG A 1 84 ? -19.768 0.448 11.458 1.00 49.72 84 ARG A C 1
ATOM 644 O O . ARG A 1 84 ? -18.710 1.076 11.496 1.00 49.72 84 ARG A O 1
ATOM 651 N N . PRO A 1 85 ? -20.930 1.010 11.834 1.00 44.88 85 PRO A N 1
ATOM 652 C CA . PRO A 1 85 ? -20.970 2.364 12.344 1.00 44.88 85 PRO A CA 1
ATOM 653 C C . PRO A 1 85 ? -20.259 2.334 13.696 1.00 44.88 85 PRO A C 1
ATOM 655 O O . PRO A 1 85 ? -20.491 1.423 14.495 1.00 44.88 85 PRO A O 1
ATOM 658 N N . GLN A 1 86 ? -19.436 3.336 13.990 1.00 50.34 86 GLN A N 1
ATOM 659 C CA . GLN A 1 86 ? -18.892 3.580 15.330 1.00 50.34 86 GLN A CA 1
ATOM 660 C C . GLN A 1 86 ? -19.993 4.007 16.328 1.00 50.34 86 GLN A C 1
ATOM 662 O O . GLN A 1 86 ? -19.868 4.988 17.054 1.00 50.34 86 GLN A O 1
ATOM 667 N N . SER A 1 87 ? -21.106 3.276 16.384 1.00 47.16 87 SER A N 1
ATOM 668 C CA . SER A 1 87 ? -22.191 3.463 17.346 1.00 47.16 87 SER A CA 1
ATOM 669 C C . SER A 1 87 ? -21.861 2.757 18.663 1.00 47.16 87 SER A C 1
ATOM 671 O O . SER A 1 87 ? -22.608 1.911 19.144 1.00 47.16 87 SER A O 1
ATOM 673 N N . GLN A 1 88 ? -20.702 3.066 19.245 1.00 51.16 88 GLN A N 1
ATOM 674 C CA . GLN A 1 88 ? -20.389 2.658 20.615 1.00 51.16 88 GLN A CA 1
ATOM 675 C C . GLN A 1 88 ? -19.351 3.592 21.254 1.00 51.16 88 GLN A C 1
ATOM 677 O O . GLN A 1 88 ? -18.287 3.178 21.689 1.00 51.16 88 GLN A O 1
ATOM 682 N N . SER A 1 89 ? -19.657 4.891 21.297 1.00 46.66 89 SER A N 1
ATOM 683 C CA . SER A 1 89 ? -19.025 5.812 22.255 1.00 46.66 89 SER A CA 1
ATOM 684 C C . SER A 1 89 ? -19.958 6.974 22.612 1.00 46.66 89 SER A C 1
ATOM 686 O O . SER A 1 89 ? -19.607 8.139 22.474 1.00 46.66 89 SER A O 1
ATOM 688 N N . LYS A 1 90 ? -21.205 6.656 22.989 1.00 43.94 90 LYS A N 1
ATOM 689 C CA . LYS A 1 90 ? -22.125 7.553 23.719 1.00 43.94 90 LYS A CA 1
ATOM 690 C C . LYS A 1 90 ? -23.156 6.721 24.496 1.00 43.94 90 LYS A C 1
ATOM 692 O O . LYS A 1 90 ? -24.324 6.681 24.126 1.00 43.94 90 LYS A O 1
ATOM 697 N N . ALA A 1 91 ? -22.725 6.018 25.540 1.00 52.12 91 ALA A N 1
ATOM 698 C CA . ALA A 1 91 ? -23.626 5.462 26.553 1.00 52.12 91 ALA A CA 1
ATOM 699 C C . ALA A 1 91 ? -22.855 5.305 27.874 1.00 52.12 91 ALA A C 1
ATOM 701 O O . ALA A 1 91 ? -22.099 4.355 28.041 1.00 52.12 91 ALA A O 1
ATOM 702 N N . GLY A 1 92 ? -23.039 6.267 28.779 1.00 45.22 92 GLY A N 1
ATOM 703 C CA . GLY A 1 92 ? -22.223 6.488 29.977 1.00 45.22 92 GLY A CA 1
ATOM 704 C C . GLY A 1 92 ? -21.257 7.626 29.667 1.00 45.22 92 GLY A C 1
ATOM 705 O O . GLY A 1 92 ? -20.379 7.460 28.840 1.00 45.22 92 GLY A O 1
ATOM 706 N N . GLU A 1 93 ? -21.429 8.845 30.156 1.00 41.53 93 GLU A N 1
ATOM 707 C CA . GLU A 1 93 ? -21.679 9.194 31.549 1.00 41.53 93 GLU A CA 1
ATOM 708 C C . GLU A 1 93 ? -22.677 10.360 31.638 1.00 41.53 93 GLU A C 1
ATOM 710 O O . GLU A 1 93 ? -22.511 11.400 30.997 1.00 41.53 93 GLU A O 1
ATOM 715 N N . GLY A 1 94 ? -23.729 10.146 32.421 1.00 44.09 94 GLY A N 1
ATOM 716 C CA . GLY A 1 94 ? -24.624 11.153 32.979 1.00 44.09 94 GLY A CA 1
ATOM 717 C C . GLY A 1 94 ? -24.803 10.845 34.456 1.00 44.09 94 GLY A C 1
ATOM 718 O O . GLY A 1 94 ? -24.638 9.653 34.810 1.00 44.09 94 GLY A O 1
#

pLDDT: mean 70.94, std 13.88, range [41.53, 94.06]

Foldseek 3Di:
DDPDDDPVVVVVVCCVPPVCVVVVVVVVVVCVVPVVVPPVVLVVLCVVLVVLVCCCVPVVDPCPPVNVVVNVVSVVVSCVVVPPPPPPDPDDDD

Secondary structure (DSSP, 8-state):
------HHHHHHHHIIIIIHHHHHHHHHHHHHHHS-HHHHHHHHHHHHHHHHHHHHHHH-----HHHHHHHHHHHHHHHHHHTS----S-S---

Sequence (94 aa):
MVVEWNFESIFALFWLALVLSIGSILILMRLIQSGAAADVASLFYIVPPAAVIEAWCLFDEKLGWLVVVVMLVAVLGVAIVVQRPQSQSKAGEG